Protein AF-A0A429MI74-F1 (afdb_monomer)

Solvent-accessible surface area (backbone atoms only — not comparable to full-atom values): 5939 Å² total; per-residue (Å²): 114,74,66,60,57,50,53,52,52,51,53,52,52,51,50,51,50,54,52,53,48,54,52,50,49,59,71,65,55,78,73,72,74,74,81,79,68,84,87,71,84,51,74,65,57,55,51,49,52,53,53,50,54,52,45,48,49,74,66,45,89,64,96,54,66,87,41,74,71,51,48,51,54,52,48,53,54,49,49,45,72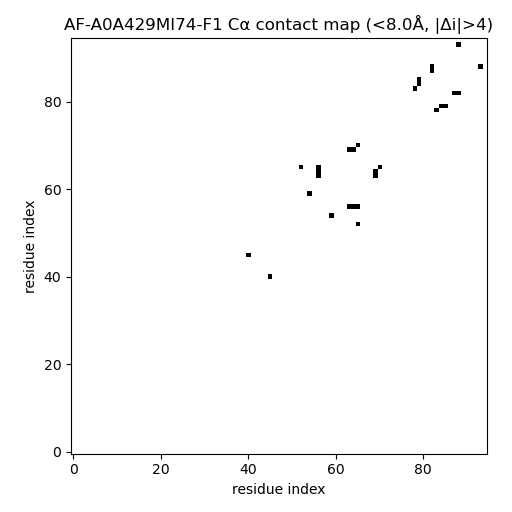,75,37,76,81,66,78,81,70,57,74,88,79,79,112

Foldseek 3Di:
DVVVVVVVVVVVVVVVVVVVVVVVVVVVCPPPPPPPPPDDDDPVRVVVVVVVLVCCCPPPPDNDHPDPVVVVVVLVVVVCVVCVPPPPDDPVVSD

Mean predicted aligned error: 12.9 Å

Radius of gyration: 28.69 Å; Cα contacts (8 Å, |Δi|>4): 15; chains: 1; bounding box: 23×32×91 Å

pLDDT: mean 86.81, std 9.9, range [60.22, 97.75]

InterPro domains:
  IPR040573 Tail specific protease, N-terminal domain [PF17804] (56-95)

Sequence (95 aa):
MKLQTIACAVAIATGGLFFSHTMNEARAATNTAAVSQSIQPTQEQALVARQLATLVDRQHYLNMRLDANTSNRILDMYLDSLDPDHSLFLDAEVQ

Secondary structure (DSSP, 8-state):
-HHHHHHHHHHHHHHHHHHHHHHHHHHH--------------HHHHHHHHHHHHHHHHH-SS----SHHHHHHHHHHHHHHH-TTS-SS-HHHH-

Organism: Acinetobacter baumannii (NCBI:txid470)

Structure (mmCIF, N/CA/C/O backbone):
data_AF-A0A429MI74-F1
#
_entry.id   AF-A0A429MI74-F1
#
loop_
_atom_site.group_PDB
_atom_site.id
_atom_site.type_symbol
_atom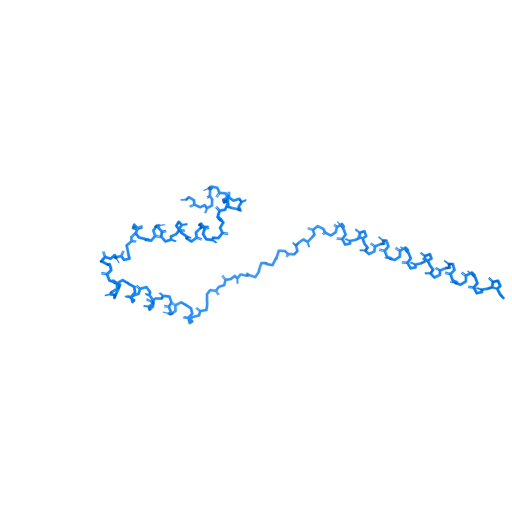_site.label_atom_id
_atom_site.label_alt_id
_atom_site.label_comp_id
_atom_site.label_asym_id
_atom_site.label_entity_id
_atom_site.label_seq_id
_atom_site.pdbx_PDB_ins_code
_atom_site.Cartn_x
_atom_site.Cartn_y
_atom_site.Cartn_z
_atom_site.occupancy
_atom_site.B_iso_or_equiv
_atom_site.auth_seq_id
_atom_site.auth_comp_id
_atom_site.auth_asym_id
_atom_site.auth_atom_id
_atom_site.pdbx_PDB_model_num
ATOM 1 N N . MET A 1 1 ? 4.090 2.928 70.381 1.00 62.16 1 MET A N 1
ATOM 2 C CA . MET A 1 1 ? 4.993 2.335 69.366 1.00 62.16 1 MET A CA 1
ATOM 3 C C . MET A 1 1 ? 4.465 1.045 68.729 1.00 62.16 1 MET A C 1
ATOM 5 O O . MET A 1 1 ? 4.580 0.916 67.523 1.00 62.16 1 MET A O 1
ATOM 9 N N . LYS A 1 2 ? 3.823 0.125 69.469 1.00 69.38 2 LYS A N 1
ATOM 10 C CA . LYS A 1 2 ? 3.328 -1.164 68.928 1.00 69.38 2 LYS A CA 1
ATOM 11 C C . LYS A 1 2 ? 2.143 -1.054 67.941 1.00 69.38 2 LYS A C 1
ATOM 13 O O . LYS A 1 2 ? 2.038 -1.852 67.021 1.00 69.38 2 LYS A O 1
ATOM 18 N N . LEU A 1 3 ? 1.278 -0.043 68.090 1.00 78.62 3 LEU A N 1
ATOM 19 C CA . LEU A 1 3 ? 0.166 0.210 67.155 1.00 78.62 3 LEU A CA 1
ATOM 20 C C . LEU A 1 3 ? 0.638 0.719 65.781 1.00 78.62 3 LEU A C 1
ATOM 22 O O . LEU A 1 3 ? 0.079 0.338 64.761 1.00 78.62 3 LEU A O 1
ATOM 26 N N . GLN A 1 4 ? 1.684 1.549 65.746 1.00 78.69 4 GLN A N 1
ATOM 27 C CA . GLN A 1 4 ? 2.212 2.125 64.503 1.00 78.69 4 GLN A CA 1
ATOM 28 C C . GLN A 1 4 ? 2.875 1.055 63.630 1.00 78.69 4 GLN A C 1
ATOM 30 O O . GLN A 1 4 ? 2.677 1.033 62.422 1.00 78.69 4 GLN A O 1
ATOM 35 N N . THR A 1 5 ? 3.588 0.109 64.246 1.00 80.44 5 THR A N 1
ATOM 36 C CA . THR A 1 5 ? 4.181 -1.034 63.538 1.00 80.44 5 THR A CA 1
ATOM 37 C C . THR A 1 5 ? 3.124 -1.964 62.939 1.00 80.44 5 THR A C 1
ATOM 39 O O . THR A 1 5 ? 3.318 -2.469 61.839 1.00 80.44 5 THR A O 1
ATOM 42 N N . ILE A 1 6 ? 1.987 -2.150 63.621 1.00 83.81 6 ILE A N 1
ATOM 43 C CA . ILE A 1 6 ? 0.867 -2.952 63.103 1.00 83.81 6 ILE A CA 1
ATOM 44 C C . ILE A 1 6 ? 0.191 -2.228 61.932 1.00 83.81 6 ILE A C 1
ATOM 46 O O . ILE A 1 6 ? -0.073 -2.847 60.906 1.00 83.81 6 ILE A O 1
ATOM 50 N N . ALA A 1 7 ? -0.024 -0.914 62.041 1.00 79.00 7 ALA A N 1
ATOM 51 C CA . ALA A 1 7 ? -0.607 -0.114 60.964 1.00 79.00 7 ALA A CA 1
ATOM 52 C C . ALA A 1 7 ? 0.256 -0.132 59.687 1.00 79.00 7 ALA A C 1
ATOM 54 O O . ALA A 1 7 ? -0.272 -0.345 58.596 1.00 79.00 7 ALA A O 1
ATOM 55 N N . CYS A 1 8 ? 1.581 0.007 59.814 1.00 80.56 8 CYS A N 1
ATOM 56 C CA . CYS A 1 8 ? 2.492 -0.098 58.671 1.00 80.56 8 CYS A CA 1
ATOM 57 C C . CYS A 1 8 ? 2.4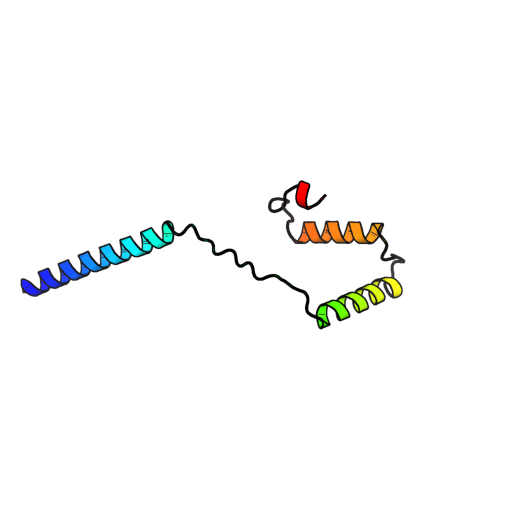85 -1.503 58.050 1.00 80.56 8 CYS A C 1
ATOM 59 O O . CYS A 1 8 ? 2.471 -1.627 56.828 1.00 80.56 8 CYS A O 1
ATOM 61 N N . ALA A 1 9 ? 2.456 -2.560 58.869 1.00 83.69 9 ALA A N 1
ATOM 62 C CA . ALA A 1 9 ? 2.404 -3.934 58.371 1.00 83.69 9 ALA A CA 1
ATOM 63 C C . ALA A 1 9 ? 1.121 -4.210 57.568 1.00 83.69 9 ALA A C 1
ATOM 65 O O . ALA A 1 9 ? 1.184 -4.816 56.500 1.00 83.69 9 ALA A O 1
ATOM 66 N N . VAL A 1 10 ? -0.028 -3.711 58.038 1.00 85.31 10 VAL A N 1
ATOM 67 C CA . VAL A 1 10 ? -1.304 -3.829 57.317 1.00 85.31 10 VAL A CA 1
ATOM 68 C C . VAL A 1 10 ? -1.264 -3.049 56.004 1.00 85.31 10 VAL A C 1
ATOM 70 O O . VAL A 1 10 ? -1.675 -3.590 54.985 1.00 85.31 10 VAL A O 1
ATOM 73 N N . ALA A 1 11 ? -0.721 -1.827 55.997 1.00 83.38 11 ALA A N 1
ATOM 74 C CA . ALA A 1 11 ? -0.618 -1.011 54.785 1.00 83.38 11 ALA A CA 1
ATOM 75 C C . ALA A 1 11 ? 0.270 -1.653 53.701 1.00 83.38 11 ALA A C 1
ATOM 77 O O . ALA A 1 11 ? -0.068 -1.609 52.520 1.00 83.38 11 ALA A O 1
ATOM 78 N N . ILE A 1 12 ? 1.384 -2.282 54.092 1.00 86.12 12 ILE A N 1
ATOM 79 C CA . ILE A 1 12 ? 2.267 -2.994 53.155 1.00 86.12 12 ILE A CA 1
ATOM 80 C C . ILE A 1 12 ? 1.579 -4.256 52.623 1.00 86.12 12 ILE A C 1
ATOM 82 O O . ILE A 1 12 ? 1.635 -4.523 51.424 1.00 86.12 12 ILE A O 1
ATOM 86 N N . ALA A 1 13 ? 0.905 -5.017 53.490 1.00 86.12 13 ALA A N 1
ATOM 87 C CA . ALA A 1 13 ? 0.208 -6.235 53.089 1.00 86.12 13 ALA A CA 1
ATOM 88 C C . ALA A 1 13 ? -0.952 -5.942 52.126 1.00 86.12 13 ALA A C 1
ATOM 90 O O . ALA A 1 13 ? -1.062 -6.587 51.085 1.00 86.12 13 ALA A O 1
ATOM 91 N N . THR A 1 14 ? -1.791 -4.947 52.428 1.00 82.00 14 THR A N 1
ATOM 92 C CA . THR A 1 14 ? -2.897 -4.572 51.540 1.00 82.00 14 THR A CA 1
ATOM 93 C C . THR A 1 14 ? -2.369 -3.987 50.236 1.00 82.00 14 THR A C 1
ATOM 95 O O . THR A 1 14 ? -2.774 -4.448 49.173 1.00 82.00 14 THR A O 1
ATOM 98 N N . GLY A 1 15 ? -1.403 -3.064 50.287 1.00 83.94 15 GLY A N 1
ATOM 99 C CA . GLY A 1 15 ? -0.775 -2.494 49.092 1.00 83.94 15 GLY A CA 1
ATOM 100 C C . GLY A 1 15 ? -0.142 -3.551 48.180 1.00 83.94 15 GLY A C 1
ATOM 101 O O . GLY A 1 15 ? -0.345 -3.512 46.967 1.00 83.94 15 GLY A O 1
ATOM 102 N N . GLY A 1 16 ? 0.558 -4.536 48.752 1.00 85.19 16 GLY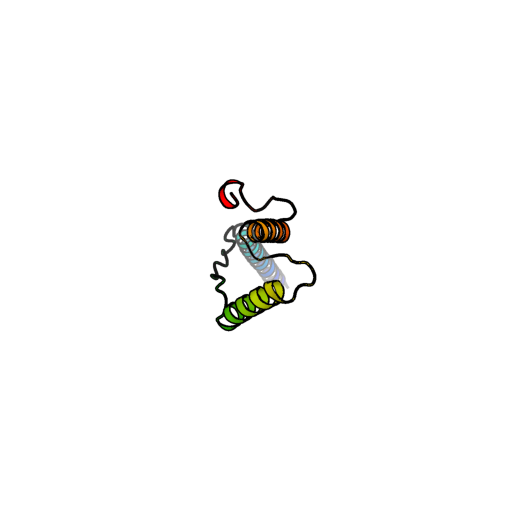 A N 1
ATOM 103 C CA . GLY A 1 16 ? 1.151 -5.646 48.002 1.00 85.19 16 GLY A CA 1
ATOM 104 C C . GLY A 1 16 ? 0.111 -6.560 47.349 1.00 85.19 16 GLY A C 1
ATOM 105 O O . GLY A 1 16 ? 0.284 -6.951 46.196 1.00 85.19 16 GLY A O 1
ATOM 106 N N . LEU A 1 17 ? -0.993 -6.856 48.044 1.00 87.81 17 LEU A N 1
ATOM 107 C CA . LEU A 1 17 ? -2.087 -7.661 47.491 1.00 87.81 17 LEU A CA 1
ATOM 108 C C . LEU A 1 17 ? -2.819 -6.933 46.359 1.00 87.81 17 LEU A C 1
ATOM 110 O O . LEU A 1 17 ? -3.049 -7.533 45.312 1.00 87.81 17 LEU A O 1
ATOM 114 N N . PHE A 1 18 ? -3.124 -5.643 46.526 1.00 87.12 18 PHE A N 1
ATOM 115 C CA . PHE A 1 18 ? -3.736 -4.836 45.467 1.00 87.12 18 PHE A CA 1
ATOM 116 C C . PHE A 1 18 ? -2.825 -4.721 44.242 1.00 87.12 18 PHE A C 1
ATOM 118 O O . PHE A 1 18 ? -3.293 -4.895 43.121 1.00 87.12 18 PHE A O 1
ATOM 125 N N . PHE A 1 19 ? -1.524 -4.494 44.439 1.00 88.19 19 PHE A N 1
ATOM 126 C CA . PHE A 1 19 ? -0.558 -4.441 43.341 1.00 88.19 19 PHE A CA 1
ATOM 127 C C . PHE A 1 19 ? -0.417 -5.790 42.624 1.00 88.19 19 PHE A C 1
ATOM 129 O O . PHE A 1 19 ? -0.395 -5.847 41.397 1.00 88.19 19 PHE A O 1
ATOM 136 N N . SER A 1 20 ? -0.359 -6.896 43.372 1.00 88.06 20 SER A N 1
ATOM 137 C CA . SER A 1 20 ? -0.300 -8.233 42.776 1.00 88.06 20 SER A CA 1
ATOM 138 C C . SER A 1 20 ? -1.575 -8.565 42.002 1.00 88.06 20 SER A C 1
ATOM 140 O O . SER A 1 20 ? -1.491 -9.209 40.959 1.00 88.06 20 SER A O 1
ATOM 142 N N . HIS A 1 21 ? -2.740 -8.130 42.487 1.00 87.69 21 HIS A N 1
ATOM 143 C CA . HIS A 1 21 ? -4.018 -8.327 41.809 1.00 87.69 21 HIS A CA 1
ATOM 144 C C . HIS A 1 21 ? -4.068 -7.571 40.480 1.00 87.69 21 HIS A C 1
ATOM 146 O O . HIS A 1 21 ? -4.291 -8.189 39.443 1.00 87.69 21 HIS A O 1
ATOM 152 N N . THR A 1 22 ? -3.770 -6.268 40.488 1.00 85.56 22 THR A N 1
ATOM 153 C CA . THR A 1 22 ? -3.805 -5.440 39.271 1.00 85.56 22 THR A CA 1
ATOM 154 C C . THR A 1 22 ? -2.763 -5.877 38.244 1.00 85.56 22 THR A C 1
ATOM 156 O O . THR A 1 22 ? -3.043 -5.885 37.048 1.00 85.56 22 THR A O 1
ATOM 159 N N . MET A 1 23 ? -1.577 -6.305 38.688 1.00 85.38 23 MET A N 1
ATOM 160 C CA . MET A 1 23 ? -0.554 -6.850 37.792 1.00 85.38 23 MET A CA 1
ATOM 161 C C . MET A 1 23 ? -0.953 -8.208 37.218 1.00 85.38 23 MET A C 1
ATOM 163 O O . MET A 1 23 ? -0.699 -8.470 36.044 1.00 85.38 23 MET A O 1
ATOM 167 N N . ASN A 1 24 ? -1.587 -9.077 38.008 1.00 86.06 24 ASN A N 1
ATOM 168 C CA . ASN A 1 24 ? -2.084 -10.355 37.506 1.00 86.06 24 ASN A CA 1
ATOM 169 C C . ASN A 1 24 ? -3.223 -10.157 36.495 1.00 86.06 24 ASN A C 1
ATOM 171 O O . ASN A 1 24 ? -3.215 -10.801 35.452 1.00 86.06 24 ASN A O 1
ATOM 175 N N . GLU A 1 25 ? -4.145 -9.228 36.752 1.00 83.06 25 GLU A N 1
ATOM 176 C CA . GLU A 1 25 ? -5.200 -8.849 35.804 1.00 83.06 25 GLU A CA 1
ATOM 177 C C . GLU A 1 25 ? -4.628 -8.263 34.511 1.00 83.06 25 GLU A C 1
ATOM 179 O O . GLU A 1 25 ? -5.022 -8.691 33.432 1.00 83.06 25 GLU A O 1
ATOM 184 N N . ALA A 1 26 ? -3.655 -7.350 34.593 1.00 76.25 26 ALA A N 1
ATOM 185 C CA . ALA A 1 26 ? -3.018 -6.767 33.411 1.00 76.25 26 ALA A CA 1
ATOM 186 C C . ALA A 1 26 ? -2.277 -7.814 32.562 1.00 76.25 26 ALA A C 1
ATOM 188 O O . ALA A 1 26 ? -2.284 -7.739 31.337 1.00 76.25 26 ALA A O 1
ATOM 189 N N . ARG A 1 27 ? -1.652 -8.812 33.200 1.00 77.06 27 ARG A N 1
ATOM 190 C CA . ARG A 1 27 ? -0.978 -9.923 32.504 1.00 77.06 27 ARG A CA 1
ATOM 191 C C . ARG A 1 27 ? -1.957 -10.954 31.943 1.00 77.06 2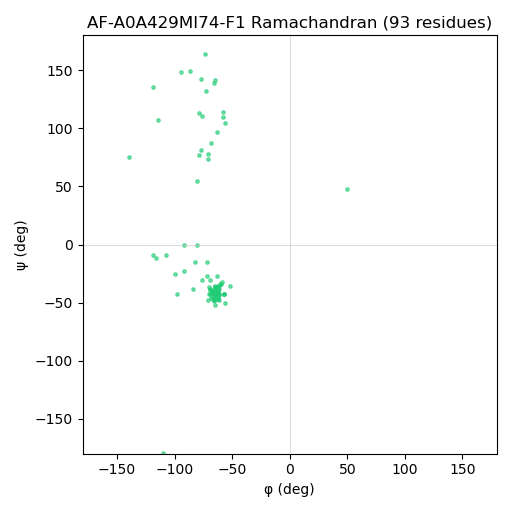7 ARG A C 1
ATOM 193 O O . ARG A 1 27 ? -1.649 -11.583 30.936 1.00 77.06 27 ARG A O 1
ATOM 200 N N . ALA A 1 28 ? -3.102 -11.137 32.597 1.00 76.94 28 ALA A N 1
ATOM 201 C CA . ALA A 1 28 ? -4.180 -12.014 32.148 1.00 76.94 28 ALA A CA 1
ATOM 202 C C . ALA A 1 28 ? -5.090 -11.352 31.101 1.00 76.94 28 ALA A C 1
ATOM 204 O O . ALA A 1 28 ? -5.858 -12.050 30.440 1.00 76.94 28 ALA A O 1
ATOM 205 N N . ALA A 1 29 ? -5.014 -10.029 30.937 1.00 70.94 29 ALA A N 1
ATOM 206 C CA . ALA A 1 29 ? -5.737 -9.289 29.917 1.00 70.94 29 ALA A CA 1
ATOM 207 C C . ALA A 1 29 ? -5.191 -9.640 28.523 1.00 70.94 29 ALA A C 1
ATOM 209 O O . ALA A 1 29 ? -4.321 -8.975 27.972 1.00 70.94 29 ALA A O 1
ATOM 210 N N . THR A 1 30 ? -5.744 -10.696 27.936 1.00 63.72 30 THR A N 1
ATOM 211 C CA . THR A 1 30 ? -5.548 -11.097 26.535 1.00 63.72 30 THR A CA 1
ATOM 212 C C . THR A 1 30 ? -6.411 -10.292 25.561 1.00 63.72 30 THR A C 1
ATOM 214 O O . THR A 1 30 ? -6.334 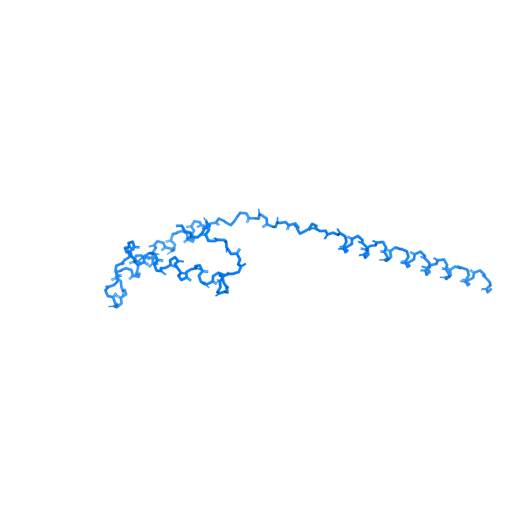-10.493 24.352 1.00 63.72 30 THR A O 1
ATOM 217 N N . ASN A 1 31 ? -7.222 -9.360 26.068 1.00 61.88 31 ASN A N 1
ATOM 218 C CA . ASN A 1 31 ? -8.020 -8.457 25.251 1.00 61.88 31 ASN A CA 1
ATOM 219 C C . ASN A 1 31 ? -7.137 -7.346 24.682 1.00 61.88 31 ASN A C 1
ATOM 221 O O . ASN A 1 31 ? -7.139 -6.210 25.161 1.00 61.88 31 ASN A O 1
ATOM 225 N N . THR A 1 32 ? -6.426 -7.654 23.602 1.00 61.12 32 THR A N 1
ATOM 226 C CA . THR A 1 32 ? -6.110 -6.633 22.608 1.00 61.12 32 THR A CA 1
ATOM 227 C C . THR A 1 32 ? -7.450 -6.193 22.038 1.00 61.12 32 THR A C 1
ATOM 229 O O . THR A 1 32 ? -8.033 -6.891 21.214 1.00 61.12 32 THR A O 1
ATOM 232 N N . ALA A 1 33 ? -8.008 -5.093 22.549 1.00 62.16 33 ALA A N 1
ATOM 233 C CA . ALA A 1 33 ? -9.175 -4.485 21.932 1.00 62.16 33 ALA A CA 1
ATOM 234 C C . ALA A 1 33 ? -8.791 -4.203 20.479 1.00 62.16 33 ALA A C 1
ATOM 236 O O . ALA A 1 33 ? -7.985 -3.312 20.213 1.00 62.16 33 ALA A O 1
ATOM 237 N N . ALA A 1 34 ? -9.289 -5.027 19.556 1.00 62.88 34 ALA A N 1
ATOM 238 C CA . ALA A 1 34 ? -9.096 -4.803 18.141 1.00 62.88 34 ALA A CA 1
ATOM 239 C C . ALA A 1 34 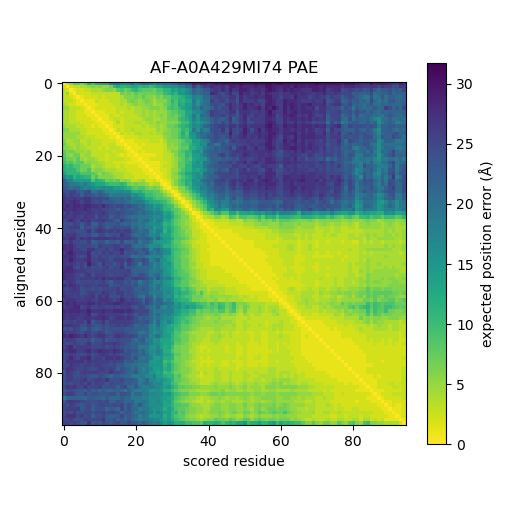? -9.682 -3.422 17.865 1.00 62.88 34 ALA A C 1
ATOM 241 O O . ALA A 1 34 ? -10.894 -3.221 17.981 1.00 62.88 34 ALA A O 1
ATOM 242 N N . VAL A 1 35 ? -8.818 -2.452 17.571 1.00 60.22 35 VAL A N 1
ATOM 243 C CA . VAL A 1 35 ? -9.239 -1.131 17.115 1.00 60.22 35 VAL A CA 1
ATOM 244 C C . VAL A 1 35 ? -9.775 -1.336 15.701 1.00 60.22 35 VAL A C 1
ATOM 246 O O . VAL A 1 35 ? -9.098 -1.102 14.710 1.00 60.22 35 VAL A O 1
ATOM 249 N N . SER A 1 36 ? -10.998 -1.855 15.608 1.00 60.72 36 SER A N 1
ATOM 250 C CA . SER A 1 36 ? -11.777 -1.964 14.378 1.00 60.72 36 SER A CA 1
ATOM 251 C C . SER A 1 36 ? -12.418 -0.611 14.083 1.00 60.72 36 SER A C 1
ATOM 253 O O . SER A 1 36 ? -13.633 -0.482 13.937 1.00 60.72 36 SER A O 1
ATOM 255 N N . GLN A 1 37 ? -11.599 0.437 14.014 1.00 72.62 37 GLN A N 1
ATOM 256 C CA . GLN A 1 37 ? -12.036 1.656 13.358 1.00 72.62 37 GLN A CA 1
ATOM 257 C C . GLN A 1 37 ? -11.954 1.378 11.861 1.00 72.62 37 GLN A C 1
ATOM 259 O O . GLN A 1 37 ? -10.868 1.217 11.311 1.00 72.62 37 GLN A O 1
ATOM 264 N N . SER A 1 38 ? -13.114 1.284 11.212 1.00 80.94 38 SER A N 1
ATOM 265 C CA . SER A 1 38 ? -13.185 1.185 9.756 1.00 80.94 38 SER A CA 1
ATOM 266 C C . SER A 1 38 ? -12.499 2.406 9.147 1.00 80.94 38 SER A C 1
ATOM 268 O O . SER A 1 38 ? -12.948 3.539 9.337 1.00 80.94 38 SER A O 1
ATOM 270 N N . ILE A 1 39 ? -11.388 2.179 8.450 1.00 86.69 39 ILE A N 1
ATOM 271 C CA . ILE A 1 39 ? -10.687 3.223 7.709 1.00 86.69 39 ILE A CA 1
ATOM 272 C C . ILE A 1 39 ? -11.465 3.428 6.412 1.00 86.69 39 ILE A C 1
ATOM 274 O O . ILE A 1 39 ? -11.536 2.533 5.573 1.00 86.69 39 ILE A O 1
ATOM 278 N N . GLN A 1 40 ? -12.079 4.599 6.263 1.00 91.38 40 GLN A N 1
ATOM 279 C CA . GLN A 1 40 ? -12.785 4.997 5.049 1.00 91.38 40 GLN A CA 1
ATOM 280 C C . GLN A 1 40 ? -12.118 6.247 4.473 1.00 91.38 40 GLN A C 1
ATOM 282 O O . GLN A 1 40 ? -11.809 7.167 5.237 1.00 91.38 40 GLN A O 1
ATOM 287 N N . PRO A 1 41 ? -11.883 6.304 3.151 1.00 92.25 41 PRO A N 1
ATOM 288 C CA . PRO A 1 41 ? -11.316 7.492 2.534 1.00 92.25 41 PRO A CA 1
ATOM 289 C C . PRO A 1 41 ? -12.283 8.672 2.667 1.00 92.25 41 PRO A C 1
ATOM 291 O O . PRO A 1 41 ? -13.498 8.517 2.517 1.00 92.25 41 PRO A O 1
ATOM 294 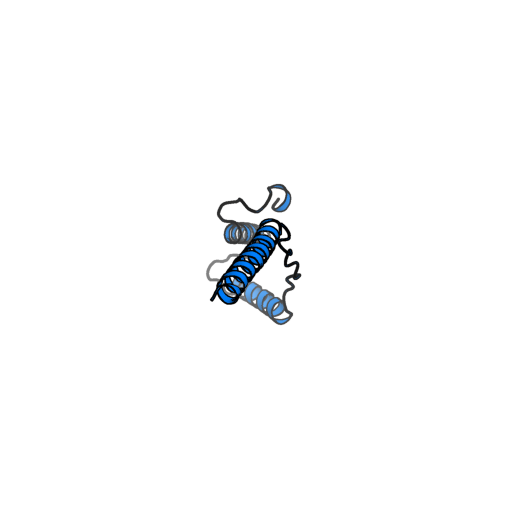N N . THR A 1 42 ? -11.752 9.869 2.910 1.00 96.12 42 THR A N 1
ATOM 295 C CA . THR A 1 42 ? -12.566 11.092 2.873 1.00 96.12 42 THR A CA 1
ATOM 296 C C . THR A 1 42 ? -12.915 11.471 1.430 1.00 96.12 42 THR A C 1
ATOM 298 O O . THR A 1 42 ? -12.296 11.007 0.465 1.00 96.12 42 THR A O 1
ATOM 301 N N . GLN A 1 43 ? -13.905 12.350 1.251 1.00 96.31 43 GLN A N 1
ATOM 302 C CA . GLN A 1 43 ? -14.304 12.818 -0.079 1.00 96.31 43 GLN A CA 1
ATOM 303 C C . GLN A 1 43 ? -13.160 13.559 -0.791 1.00 96.31 43 GLN A C 1
ATOM 305 O O . GLN A 1 43 ? -12.958 13.395 -1.996 1.00 96.31 43 GLN A O 1
ATOM 310 N N . GLU A 1 44 ? -12.387 14.343 -0.044 1.00 97.38 44 GLU A N 1
ATOM 311 C CA . GLU A 1 44 ? -11.226 15.076 -0.543 1.00 97.38 44 GLU A CA 1
ATOM 312 C C . GLU A 1 44 ? -10.126 14.112 -0.987 1.00 97.38 44 GLU A C 1
ATOM 314 O O . GLU A 1 44 ? -9.565 14.286 -2.066 1.00 97.38 44 GLU A O 1
ATOM 319 N N . GLN A 1 45 ? -9.861 13.058 -0.209 1.00 97.19 45 GLN A N 1
ATOM 320 C CA . GLN A 1 45 ? -8.885 12.029 -0.575 1.00 97.19 45 GLN A CA 1
ATOM 321 C C . GLN A 1 45 ? -9.278 11.322 -1.877 1.00 97.19 45 GLN A C 1
ATOM 323 O O . GLN A 1 45 ? -8.436 11.145 -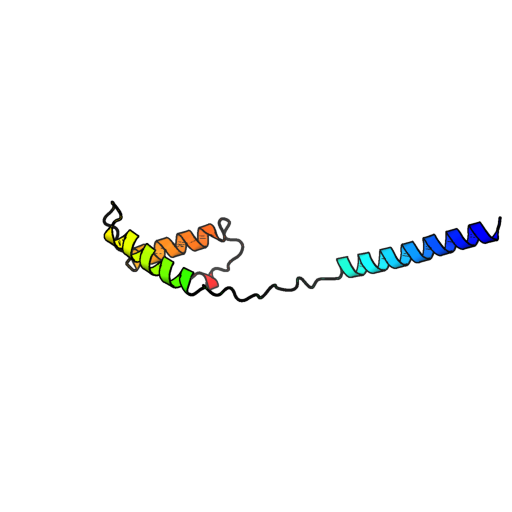2.758 1.00 97.19 45 GLN A O 1
ATOM 328 N N . ALA A 1 46 ? -10.561 10.987 -2.048 1.00 95.81 46 ALA A N 1
ATOM 329 C CA . ALA A 1 46 ? -11.060 10.386 -3.283 1.00 95.81 46 ALA A CA 1
ATOM 330 C C . ALA A 1 46 ? -10.925 11.329 -4.497 1.00 95.81 46 ALA A C 1
ATOM 332 O O . ALA A 1 46 ? -10.565 10.890 -5.596 1.00 95.81 46 ALA A O 1
ATOM 333 N N . LEU A 1 47 ? -11.181 12.629 -4.307 1.00 97.62 47 LEU A N 1
ATOM 334 C CA . LEU A 1 47 ? -11.013 13.639 -5.355 1.00 97.62 47 LEU A CA 1
ATOM 335 C C . LEU A 1 47 ? -9.540 13.790 -5.755 1.00 97.62 47 LEU A C 1
ATOM 337 O O . LEU A 1 47 ? -9.217 13.751 -6.946 1.00 97.62 47 LEU A O 1
ATOM 341 N N . VAL A 1 48 ? -8.654 13.922 -4.766 1.00 97.75 48 VAL A N 1
ATOM 342 C CA . VAL A 1 48 ? -7.210 14.078 -4.977 1.00 97.75 48 VAL A CA 1
ATOM 343 C C . VAL A 1 48 ? -6.630 12.846 -5.663 1.00 97.75 48 VAL A C 1
ATOM 345 O O . VAL A 1 48 ? -5.892 12.996 -6.633 1.00 97.75 48 VAL A O 1
ATOM 348 N N . ALA A 1 49 ? -7.015 11.636 -5.248 1.00 95.50 49 ALA A N 1
ATOM 349 C CA . ALA A 1 49 ? -6.556 10.400 -5.881 1.00 95.50 49 ALA A CA 1
ATOM 350 C C . ALA A 1 49 ? -6.889 10.362 -7.383 1.00 95.50 49 ALA A C 1
ATOM 352 O O . ALA A 1 49 ? -6.040 10.014 -8.204 1.00 95.50 49 ALA A O 1
ATOM 353 N N . ARG A 1 50 ? -8.097 10.793 -7.771 1.00 94.19 50 ARG A N 1
ATOM 354 C CA . ARG A 1 50 ? -8.510 10.846 -9.184 1.00 94.19 50 ARG A CA 1
ATOM 355 C C . ARG A 1 50 ? -7.735 11.890 -9.988 1.00 94.19 50 ARG A C 1
ATOM 357 O O . ARG A 1 50 ? -7.361 11.636 -11.136 1.00 94.19 50 ARG A O 1
ATOM 364 N N . GLN A 1 51 ? -7.505 13.063 -9.402 1.00 95.69 51 GLN A N 1
ATOM 365 C CA . GLN A 1 51 ? -6.722 14.125 -10.037 1.00 95.69 51 GLN A CA 1
ATOM 366 C C . GLN A 1 51 ? -5.266 13.698 -10.222 1.00 95.69 51 GLN A C 1
ATOM 368 O O . GLN A 1 51 ? -4.724 13.850 -11.315 1.00 95.69 51 GLN A O 1
ATOM 373 N N . LEU A 1 52 ? -4.668 13.098 -9.190 1.00 93.94 52 LEU A N 1
ATOM 374 C CA . LEU A 1 52 ? -3.306 12.579 -9.225 1.00 93.94 52 LEU A CA 1
ATOM 375 C C . LEU A 1 52 ? -3.158 11.482 -10.286 1.00 93.94 52 LEU A C 1
ATOM 377 O O . LEU A 1 52 ? -2.253 11.563 -11.108 1.00 93.94 52 LEU A O 1
ATOM 381 N N . ALA A 1 53 ? -4.079 10.514 -10.330 1.00 92.00 53 ALA A N 1
ATOM 382 C CA . ALA A 1 53 ? -4.074 9.462 -11.347 1.00 92.00 53 ALA A CA 1
ATOM 383 C C . ALA A 1 53 ? -4.123 10.040 -12.772 1.00 92.00 53 ALA A C 1
ATOM 385 O O . ALA A 1 53 ? -3.369 9.616 -13.643 1.00 92.00 53 ALA A O 1
ATOM 386 N N . THR A 1 54 ? -4.957 11.063 -12.995 1.00 92.06 54 THR A N 1
ATOM 387 C CA . THR A 1 54 ? -5.050 11.752 -14.294 1.00 92.06 54 THR A CA 1
ATOM 388 C C . THR A 1 54 ? -3.767 12.513 -14.630 1.00 92.06 54 THR A C 1
ATOM 390 O O . THR A 1 54 ? -3.336 12.528 -15.782 1.00 92.06 54 THR A O 1
ATOM 393 N N . LEU A 1 55 ? -3.158 13.165 -13.639 1.00 93.12 55 LEU A N 1
ATOM 394 C CA . LEU A 1 55 ? -1.915 13.907 -13.816 1.00 93.12 55 LEU A CA 1
ATOM 395 C C . LEU A 1 55 ? -0.764 12.965 -14.172 1.00 93.12 55 LEU A C 1
ATOM 397 O O . LEU A 1 55 ? -0.056 13.225 -15.140 1.00 93.12 55 LEU A O 1
ATOM 401 N N . VAL A 1 56 ? -0.613 11.859 -13.444 1.00 90.19 56 VAL A N 1
ATOM 402 C CA . VAL A 1 56 ? 0.428 10.858 -13.712 1.00 90.19 56 VAL A CA 1
ATOM 403 C C . VAL A 1 56 ? 0.232 10.236 -15.096 1.00 90.19 56 VAL A C 1
ATOM 405 O O . VAL A 1 56 ? 1.173 10.221 -15.879 1.00 90.19 56 VAL A O 1
ATOM 408 N N . ASP A 1 57 ? -0.986 9.824 -15.453 1.00 90.75 57 ASP A N 1
ATOM 409 C CA . ASP A 1 57 ? -1.259 9.213 -16.765 1.00 90.75 57 ASP A CA 1
ATOM 410 C C . ASP A 1 57 ? -0.961 10.162 -17.943 1.00 90.75 57 ASP A C 1
ATOM 412 O O . ASP A 1 57 ? -0.495 9.733 -18.997 1.00 90.75 57 ASP A O 1
ATOM 416 N N . ARG A 1 58 ? -1.208 11.470 -17.780 1.00 90.25 58 ARG A N 1
ATOM 417 C CA . ARG A 1 58 ? -1.101 12.439 -18.887 1.00 90.25 58 ARG A CA 1
ATOM 418 C C . ARG A 1 58 ? 0.194 13.240 -18.927 1.00 90.25 58 ARG A C 1
ATOM 420 O O . ARG A 1 58 ? 0.523 13.767 -19.987 1.00 90.25 58 ARG A O 1
ATOM 427 N N . GLN A 1 59 ? 0.863 13.423 -17.792 1.00 90.25 59 GLN A N 1
ATOM 428 C CA . GLN A 1 59 ? 1.991 14.355 -17.655 1.00 90.25 59 GLN A CA 1
ATOM 429 C C . GLN A 1 59 ? 3.302 13.677 -17.272 1.00 90.25 59 GLN A C 1
ATOM 431 O O . GLN A 1 59 ? 4.345 14.333 -17.284 1.00 90.25 59 GLN A O 1
ATOM 436 N N . HIS A 1 60 ? 3.283 12.392 -16.921 1.00 90.56 60 HIS A N 1
ATOM 437 C CA . HIS A 1 60 ? 4.518 11.699 -16.600 1.00 90.56 60 HIS A CA 1
ATOM 438 C C . HIS A 1 60 ? 5.420 11.597 -17.842 1.00 90.56 60 HIS A C 1
ATOM 440 O O . HIS A 1 60 ? 4.955 11.359 -18.954 1.00 90.56 60 HIS A O 1
ATOM 446 N N . TYR A 1 61 ? 6.729 11.803 -17.654 1.00 93.12 61 TYR A N 1
ATOM 447 C CA . TYR A 1 61 ? 7.700 11.817 -18.756 1.00 93.12 61 TYR A CA 1
ATOM 448 C C . TYR A 1 61 ? 7.772 10.468 -19.485 1.00 93.12 61 TYR A C 1
ATOM 450 O O . TYR A 1 61 ? 7.865 10.410 -20.710 1.00 93.12 61 TYR A O 1
ATOM 458 N N . LEU A 1 62 ? 7.726 9.367 -18.727 1.00 89.19 62 LEU A N 1
ATOM 459 C CA . LEU A 1 62 ? 7.593 8.031 -19.304 1.00 89.19 62 LEU A CA 1
ATOM 460 C C . LEU A 1 62 ? 6.173 7.847 -19.835 1.00 89.19 62 LEU A C 1
ATOM 462 O O . LEU A 1 62 ? 5.220 8.074 -19.093 1.00 89.19 62 LEU A O 1
ATOM 466 N N . ASN A 1 63 ? 6.051 7.353 -21.069 1.00 82.12 63 ASN A N 1
ATOM 467 C CA . ASN A 1 63 ? 4.778 6.946 -21.663 1.00 82.12 63 ASN A CA 1
ATOM 468 C C . ASN A 1 63 ? 4.267 5.652 -21.005 1.00 82.12 63 ASN A C 1
ATOM 470 O O . ASN A 1 63 ? 4.365 4.562 -21.572 1.00 82.12 63 ASN A O 1
ATOM 474 N N . MET A 1 64 ? 3.784 5.781 -19.774 1.00 82.19 64 MET A N 1
ATOM 475 C CA . MET A 1 64 ? 3.240 4.701 -18.966 1.00 82.19 64 MET A CA 1
ATOM 476 C C . MET A 1 64 ? 1.761 4.971 -18.750 1.00 82.19 64 MET A C 1
ATOM 478 O O . MET A 1 64 ? 1.387 5.867 -17.999 1.00 82.19 64 MET A O 1
ATOM 482 N N . ARG A 1 65 ? 0.923 4.193 -19.429 1.00 87.50 65 ARG A N 1
ATOM 483 C CA . ARG A 1 65 ? -0.524 4.291 -19.268 1.00 87.50 65 ARG A CA 1
ATOM 484 C C . ARG A 1 65 ? -0.946 3.617 -17.970 1.00 87.50 65 ARG A C 1
ATOM 486 O O . ARG A 1 65 ? -0.415 2.558 -17.615 1.00 87.50 65 ARG A O 1
ATOM 493 N N . LEU A 1 66 ? -1.932 4.199 -17.298 1.00 89.19 66 LEU A N 1
ATOM 494 C CA . LEU A 1 66 ? -2.564 3.583 -16.135 1.00 89.19 66 LEU A CA 1
ATOM 495 C C . LEU A 1 66 ? -3.564 2.509 -16.600 1.00 89.19 66 LEU A C 1
ATOM 497 O O . LEU A 1 66 ? -4.770 2.735 -16.677 1.00 89.19 66 LEU A O 1
ATOM 501 N N . ASP A 1 67 ? -3.030 1.356 -17.000 1.00 91.12 67 ASP A N 1
ATOM 502 C CA . ASP A 1 67 ? -3.778 0.177 -17.439 1.00 91.12 67 ASP A CA 1
ATOM 503 C C . ASP A 1 67 ? -3.683 -0.974 -16.424 1.00 91.12 67 ASP A C 1
ATOM 505 O O . ASP A 1 67 ? -3.040 -0.852 -15.385 1.00 91.12 67 ASP A O 1
ATOM 509 N N . ALA A 1 68 ? -4.317 -2.111 -16.726 1.00 93.06 68 ALA A N 1
ATOM 510 C CA . ALA A 1 68 ? -4.343 -3.263 -15.826 1.00 93.06 68 ALA A CA 1
ATOM 511 C C . ALA A 1 68 ? -2.943 -3.803 -15.476 1.00 93.06 68 ALA A C 1
ATOM 513 O O . ALA A 1 68 ? -2.738 -4.283 -14.365 1.00 93.06 68 ALA A O 1
ATOM 514 N N . ASN A 1 69 ? -1.967 -3.713 -16.388 1.00 93.25 69 ASN A N 1
ATOM 515 C CA . ASN A 1 69 ? -0.612 -4.189 -16.111 1.00 93.25 69 ASN A CA 1
ATOM 516 C C . ASN A 1 69 ? 0.088 -3.268 -15.108 1.00 93.25 69 ASN A C 1
ATOM 518 O O . ASN A 1 69 ? 0.644 -3.738 -14.114 1.00 93.25 69 ASN A O 1
ATOM 522 N N . THR A 1 70 ? 0.014 -1.957 -15.344 1.00 92.38 70 THR A N 1
ATOM 523 C CA . THR A 1 70 ? 0.569 -0.956 -14.429 1.00 92.38 70 THR A CA 1
ATOM 524 C C . THR A 1 70 ? -0.141 -0.998 -13.073 1.00 92.38 70 THR A C 1
ATOM 526 O O . THR A 1 70 ? 0.522 -0.927 -12.042 1.00 92.38 70 THR A O 1
ATOM 529 N N . SER A 1 71 ? -1.466 -1.169 -13.048 1.00 92.19 71 SER A N 1
ATOM 530 C CA . SER A 1 71 ? -2.241 -1.286 -11.808 1.00 92.19 71 SER A CA 1
ATOM 531 C C . SER A 1 71 ? -1.845 -2.500 -10.969 1.00 92.19 71 SER A C 1
ATOM 533 O O . SER A 1 71 ? -1.706 -2.343 -9.760 1.00 92.19 71 SER A O 1
ATOM 535 N N . ASN A 1 72 ? -1.594 -3.663 -11.580 1.00 94.81 72 ASN A N 1
ATOM 536 C CA . ASN A 1 72 ? -1.113 -4.838 -10.842 1.00 94.81 72 ASN A CA 1
ATOM 537 C C . ASN A 1 72 ? 0.249 -4.568 -10.191 1.00 94.81 72 ASN A C 1
ATOM 539 O O . ASN A 1 72 ? 0.418 -4.819 -9.009 1.00 94.81 72 ASN A O 1
ATOM 543 N N . ARG A 1 73 ? 1.180 -3.933 -10.913 1.00 94.25 73 ARG A N 1
ATOM 544 C CA . ARG A 1 73 ? 2.485 -3.552 -10.339 1.00 94.25 73 ARG A CA 1
ATOM 545 C C . ARG A 1 73 ? 2.363 -2.560 -9.181 1.00 94.25 73 ARG A C 1
ATOM 547 O O . ARG A 1 73 ? 3.159 -2.600 -8.250 1.00 94.25 73 ARG A O 1
ATOM 554 N N . ILE A 1 74 ? 1.401 -1.637 -9.255 1.00 94.25 74 ILE A N 1
ATOM 555 C CA . ILE A 1 74 ? 1.119 -0.698 -8.161 1.00 94.25 74 ILE A CA 1
ATOM 556 C C . ILE A 1 74 ? 0.551 -1.446 -6.950 1.00 94.25 74 ILE A C 1
ATOM 558 O O . ILE A 1 74 ? 0.911 -1.103 -5.827 1.00 94.25 74 ILE A O 1
ATOM 562 N N . LEU A 1 75 ? -0.306 -2.449 -7.166 1.00 95.31 75 LEU A N 1
ATOM 563 C CA . LEU A 1 75 ? -0.831 -3.296 -6.096 1.00 95.31 75 LEU A CA 1
ATOM 564 C C . LEU A 1 75 ? 0.287 -4.099 -5.423 1.00 95.31 75 LEU A C 1
ATOM 566 O O . LEU A 1 75 ? 0.373 -4.064 -4.200 1.00 95.31 75 LEU A O 1
ATOM 570 N N . ASP A 1 76 ? 1.168 -4.727 -6.203 1.00 95.19 76 ASP A N 1
ATOM 571 C CA . ASP A 1 76 ? 2.323 -5.467 -5.679 1.00 95.19 76 ASP A CA 1
ATOM 572 C C . ASP A 1 76 ? 3.192 -4.553 -4.798 1.00 95.19 76 ASP A C 1
ATOM 574 O O . ASP A 1 76 ? 3.433 -4.837 -3.630 1.00 95.19 76 ASP A O 1
ATOM 578 N N . MET A 1 77 ? 3.552 -3.370 -5.311 1.00 95.81 77 MET A N 1
ATOM 579 C CA . MET A 1 77 ? 4.318 -2.369 -4.560 1.00 95.81 77 MET A CA 1
ATOM 580 C C . MET A 1 77 ? 3.588 -1.880 -3.298 1.00 95.81 77 MET A C 1
ATOM 582 O O . MET A 1 77 ? 4.232 -1.554 -2.300 1.00 95.81 77 MET A O 1
ATOM 586 N N . TYR A 1 78 ? 2.256 -1.786 -3.330 1.00 96.19 78 TYR A N 1
ATOM 587 C CA . TYR A 1 78 ? 1.464 -1.403 -2.164 1.00 96.19 78 TYR A CA 1
ATOM 588 C C . TYR A 1 78 ? 1.509 -2.485 -1.081 1.00 96.19 78 TYR A C 1
ATOM 590 O O . TYR A 1 78 ? 1.750 -2.155 0.080 1.00 96.19 78 TYR A O 1
ATOM 598 N N . LEU A 1 79 ? 1.338 -3.755 -1.454 1.00 95.81 79 LEU A N 1
ATOM 599 C CA . LEU A 1 79 ? 1.426 -4.886 -0.530 1.00 95.81 79 LEU A CA 1
ATOM 600 C C . LEU A 1 79 ? 2.833 -5.011 0.064 1.00 95.81 79 LEU A C 1
ATOM 602 O O . LEU A 1 79 ? 2.955 -5.068 1.286 1.00 95.81 79 LEU A O 1
ATOM 606 N N . ASP A 1 80 ? 3.877 -4.902 -0.760 1.00 95.81 80 ASP A N 1
ATOM 607 C CA . ASP A 1 80 ? 5.273 -4.892 -0.301 1.00 95.81 80 ASP A CA 1
ATOM 608 C C . ASP A 1 80 ? 5.552 -3.725 0.661 1.00 95.81 80 ASP A C 1
ATOM 610 O O . ASP A 1 80 ? 6.334 -3.852 1.599 1.00 95.81 80 ASP A O 1
ATOM 614 N N . SER A 1 81 ? 4.910 -2.565 0.462 1.00 96.62 81 SER A N 1
ATOM 615 C CA . SER A 1 81 ? 5.059 -1.421 1.374 1.00 96.62 81 SER A CA 1
ATOM 616 C C . SER A 1 81 ? 4.367 -1.625 2.725 1.00 96.62 81 SER A C 1
ATOM 618 O O . SER A 1 81 ? 4.777 -1.017 3.716 1.00 96.62 81 SER A O 1
ATOM 620 N N . LEU A 1 82 ? 3.312 -2.446 2.760 1.00 94.56 82 LEU A N 1
ATOM 621 C CA . LEU A 1 82 ? 2.568 -2.774 3.973 1.00 94.56 82 LEU A CA 1
ATOM 622 C C . LEU A 1 82 ? 3.220 -3.917 4.757 1.00 94.56 82 LEU A C 1
ATOM 624 O O . LEU A 1 82 ? 3.233 -3.865 5.986 1.00 94.56 82 LEU A O 1
ATOM 628 N N . ASP A 1 83 ? 3.748 -4.923 4.061 1.00 95.69 83 ASP A N 1
ATOM 629 C CA . ASP A 1 83 ? 4.349 -6.122 4.650 1.00 95.69 83 ASP A CA 1
ATOM 630 C C . ASP A 1 83 ? 5.621 -6.552 3.890 1.00 95.69 83 ASP A C 1
ATOM 632 O O . ASP A 1 83 ? 5.600 -7.537 3.152 1.00 95.69 83 ASP A O 1
ATOM 636 N N . PRO A 1 84 ? 6.752 -5.841 4.073 1.00 94.62 84 PRO A N 1
ATOM 637 C CA . PRO A 1 84 ? 7.991 -6.127 3.344 1.00 94.62 84 PRO A CA 1
ATOM 638 C C . PRO A 1 84 ? 8.584 -7.514 3.632 1.00 94.62 84 PRO A C 1
ATOM 640 O O . PRO A 1 84 ? 9.313 -8.062 2.808 1.00 94.62 84 PRO A O 1
ATOM 643 N N . ASP A 1 85 ? 8.308 -8.060 4.820 1.00 95.44 85 ASP A N 1
ATOM 644 C CA . ASP A 1 85 ? 8.801 -9.370 5.259 1.00 95.44 85 ASP A CA 1
ATOM 645 C C . ASP A 1 85 ? 7.818 -10.508 4.919 1.00 95.44 85 ASP A C 1
ATOM 647 O O . ASP A 1 85 ? 8.111 -11.668 5.216 1.00 95.44 85 ASP A O 1
ATOM 651 N N . HIS A 1 86 ? 6.668 -10.193 4.303 1.00 92.62 86 HIS A N 1
ATOM 652 C CA . HIS A 1 86 ? 5.605 -11.140 3.942 1.00 92.62 86 HIS A CA 1
ATOM 653 C C . HIS A 1 86 ? 5.201 -12.054 5.113 1.00 92.62 86 HIS A C 1
ATOM 655 O O . HIS A 1 86 ? 5.149 -13.281 4.994 1.00 92.62 86 HIS A O 1
ATOM 661 N N . SER A 1 87 ? 4.981 -11.451 6.281 1.00 95.12 87 SER A N 1
ATOM 662 C CA . SER A 1 87 ? 4.712 -12.157 7.540 1.00 95.12 87 SER A CA 1
ATOM 663 C C . SER A 1 87 ? 3.321 -11.888 8.122 1.00 95.12 87 SER A C 1
ATOM 665 O O . SER A 1 87 ? 2.910 -12.577 9.060 1.00 95.12 87 SER A O 1
ATOM 667 N N . LEU A 1 88 ? 2.608 -10.891 7.591 1.00 93.31 88 LEU A N 1
ATOM 668 C CA . LEU A 1 88 ? 1.316 -10.421 8.089 1.00 93.31 88 LEU A CA 1
ATOM 669 C C . LEU A 1 88 ? 0.141 -11.006 7.303 1.00 93.31 88 LEU A C 1
ATOM 671 O O . LEU A 1 88 ? -0.853 -11.390 7.920 1.00 93.31 88 LEU A O 1
ATOM 675 N N . PHE A 1 89 ? 0.239 -11.063 5.973 1.00 93.94 89 PHE A N 1
ATOM 676 C CA . PHE A 1 89 ? -0.844 -11.540 5.106 1.00 93.94 89 PHE A CA 1
ATOM 677 C C . PHE A 1 89 ? -0.706 -13.024 4.762 1.00 93.94 89 PHE A C 1
ATOM 679 O O . PHE A 1 89 ? 0.400 -13.549 4.629 1.00 93.94 89 PHE A O 1
ATOM 686 N N . LEU A 1 90 ? -1.838 -13.706 4.578 1.00 94.44 90 LEU A N 1
ATOM 687 C CA . LEU A 1 90 ? -1.853 -15.058 4.022 1.00 94.44 90 LEU A CA 1
ATOM 688 C C . LEU A 1 90 ? -1.890 -15.002 2.488 1.00 94.44 90 LEU A C 1
ATOM 690 O O . LEU A 1 90 ? -2.545 -14.135 1.915 1.00 94.44 90 LEU A O 1
ATOM 694 N N . ASP A 1 91 ? -1.310 -16.003 1.817 1.00 90.81 91 ASP A N 1
ATOM 695 C CA . ASP A 1 91 ? -1.333 -16.113 0.345 1.00 90.81 91 ASP A CA 1
ATOM 696 C C . ASP A 1 91 ? -2.750 -16.015 -0.247 1.00 90.81 91 ASP A C 1
ATOM 698 O O . ASP A 1 91 ? -2.953 -15.432 -1.306 1.00 90.81 91 ASP A O 1
ATOM 702 N N . ALA A 1 92 ? -3.750 -16.564 0.450 1.00 94.31 92 ALA A N 1
ATOM 703 C CA . ALA A 1 92 ? -5.142 -16.552 0.003 1.00 94.31 92 ALA A CA 1
ATOM 704 C C . ALA A 1 92 ? -5.819 -15.169 0.087 1.00 94.31 92 ALA A C 1
ATOM 706 O O . ALA A 1 92 ? -6.900 -14.999 -0.470 1.00 94.31 92 ALA A O 1
ATOM 707 N N . GLU A 1 93 ? -5.237 -14.206 0.806 1.00 90.75 93 GLU A N 1
ATOM 708 C CA . GLU A 1 93 ? -5.788 -12.851 0.961 1.00 90.75 93 GLU A CA 1
ATOM 709 C C . GLU A 1 93 ? -5.261 -11.878 -0.101 1.00 90.75 93 GLU A C 1
ATOM 711 O O . GLU A 1 93 ? -5.901 -10.861 -0.369 1.00 90.75 93 GLU A O 1
ATOM 716 N N . VAL A 1 94 ? -4.104 -12.186 -0.694 1.00 90.25 94 VAL A N 1
ATOM 717 C CA . VAL A 1 94 ? -3.391 -11.313 -1.642 1.00 90.25 94 VAL A CA 1
ATOM 718 C C . VAL A 1 94 ? -3.451 -11.793 -3.098 1.00 90.25 94 VAL A C 1
ATOM 720 O O . VAL A 1 94 ? -3.034 -11.055 -3.989 1.00 90.25 94 VAL A O 1
ATOM 723 N N . GLN A 1 95 ? -3.963 -13.005 -3.345 1.00 80.38 95 GLN A N 1
ATOM 724 C CA . GLN A 1 95 ? -4.104 -13.626 -4.671 1.00 80.38 95 GLN A CA 1
ATOM 725 C C . GLN A 1 95 ? -5.467 -13.338 -5.317 1.00 80.38 95 GLN A C 1
ATOM 727 O O . GLN A 1 95 ? -5.486 -13.132 -6.554 1.00 80.38 95 GLN A O 1
#